Protein AF-A0A847VE58-F1 (afdb_monomer)

Mean predicted aligned error: 4.4 Å

Foldseek 3Di:
DFDFLVRVVVCCVVVVDDDPPDDCVQRDGGDGDDDDDPDDDDDPCVVDVDDDPPD

InterPro domains:
  IPR011962 dCTP deaminase [PF22769] (2-55)
  IPR036157 dUTPase-like superfamily [G3DSA:2.70.40.10] (1-55)
  IPR036157 dUTPase-like superfamily [SSF51283] (1-54)

Radius of gyration: 18.42 Å; Cα contacts (8 Å, |Δi|>4): 24; chains: 1; bounding box: 39×25×43 Å

Sequence (55 aa):
MILADRDIRRKLETGEISIEPFSEENLQPASYDLHLDKTILTFNTDKHSIIDVKK

Solvent-accessible surface area (backbone atoms only — not comparable to full-atom values): 3901 Å² total; per-residue (Å²): 139,82,55,40,40,72,53,49,52,52,30,45,76,72,61,79,40,87,66,86,88,73,58,75,90,37,57,37,74,61,51,69,68,81,79,87,72,94,79,79,90,77,84,65,63,92,83,41,96,73,89,73,91,85,118

Structure (mmCIF, N/CA/C/O backbone):
data_AF-A0A847VE58-F1
#
_entry.id   AF-A0A847VE58-F1
#
loop_
_atom_site.group_PDB
_atom_site.id
_atom_site.type_symbol
_atom_site.label_atom_id
_atom_site.label_alt_id
_atom_site.label_comp_id
_atom_site.label_asym_id
_atom_site.label_entity_id
_atom_site.label_seq_id
_atom_site.pdbx_PDB_ins_code
_atom_site.Cartn_x
_atom_site.Cartn_y
_atom_site.Cartn_z
_atom_site.occupancy
_atom_site.B_iso_or_equiv
_atom_site.auth_seq_id
_atom_site.auth_comp_id
_atom_site.auth_asym_id
_atom_site.auth_atom_id
_atom_site.pdbx_PDB_model_num
ATOM 1 N N . MET A 1 1 ? -8.233 16.795 3.541 1.00 83.19 1 MET A N 1
ATOM 2 C CA . MET A 1 1 ? -8.663 16.204 4.827 1.00 83.19 1 MET A CA 1
ATOM 3 C C . MET A 1 1 ? -7.916 14.890 4.993 1.00 83.19 1 MET A C 1
ATOM 5 O O . MET A 1 1 ? -7.861 14.153 4.019 1.00 83.19 1 MET A O 1
ATOM 9 N N . ILE A 1 2 ? -7.301 14.642 6.150 1.00 94.25 2 ILE A N 1
ATOM 10 C CA . ILE A 1 2 ? -6.572 13.398 6.464 1.00 94.25 2 ILE A CA 1
ATOM 11 C C . ILE A 1 2 ? -7.470 12.552 7.376 1.00 94.25 2 ILE A C 1
ATOM 13 O O . ILE A 1 2 ? -8.201 13.118 8.190 1.00 94.25 2 ILE A O 1
ATOM 17 N N . LEU A 1 3 ? -7.461 11.230 7.206 1.00 97.12 3 LEU A N 1
ATOM 18 C CA . LEU A 1 3 ? -8.230 10.308 8.043 1.00 97.12 3 LEU A CA 1
ATOM 19 C C . LEU A 1 3 ? -7.459 10.012 9.326 1.00 97.12 3 LEU A C 1
ATOM 21 O O . LEU A 1 3 ? -6.276 9.693 9.259 1.00 97.12 3 LEU A O 1
ATOM 25 N N . ALA A 1 4 ? -8.130 10.093 10.473 1.00 97.69 4 ALA A N 1
ATOM 26 C CA . ALA A 1 4 ? -7.581 9.556 11.711 1.00 97.69 4 ALA A CA 1
ATOM 27 C C . ALA A 1 4 ? -7.675 8.022 11.712 1.00 97.69 4 ALA A C 1
ATOM 29 O O . ALA A 1 4 ? -8.490 7.444 10.989 1.00 97.69 4 ALA A O 1
ATOM 30 N 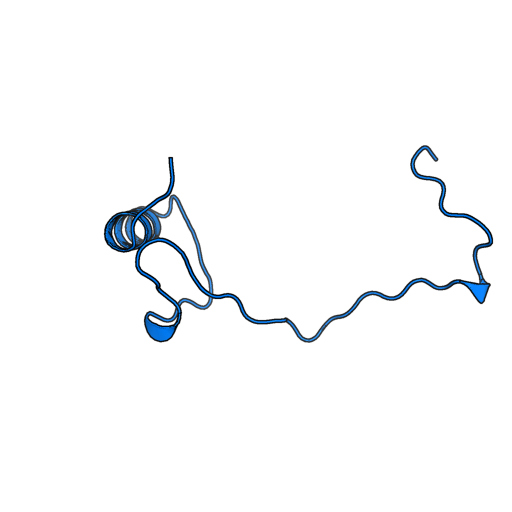N . ASP A 1 5 ? -6.901 7.369 12.568 1.00 97.06 5 ASP A N 1
ATOM 31 C CA . ASP A 1 5 ? -6.906 5.918 12.793 1.00 97.06 5 ASP A CA 1
ATOM 32 C C . ASP A 1 5 ? -8.326 5.316 12.907 1.00 97.06 5 ASP A C 1
ATOM 34 O O . ASP A 1 5 ? -8.656 4.337 12.240 1.00 97.06 5 ASP A O 1
ATOM 38 N N . ARG A 1 6 ? -9.222 5.948 13.676 1.00 96.81 6 ARG A N 1
ATOM 39 C CA . ARG A 1 6 ? -10.626 5.532 13.843 1.00 96.81 6 ARG A CA 1
ATOM 40 C C . ARG A 1 6 ? -11.421 5.575 12.540 1.00 96.81 6 ARG A C 1
ATOM 42 O O . ARG A 1 6 ? -12.300 4.746 12.322 1.00 96.81 6 ARG A O 1
ATOM 49 N N . ASP A 1 7 ? -11.131 6.555 11.689 1.00 97.81 7 ASP A N 1
ATOM 50 C CA . ASP A 1 7 ? -11.815 6.730 10.415 1.00 97.81 7 ASP A CA 1
ATOM 51 C C . ASP A 1 7 ? -11.274 5.727 9.393 1.00 97.81 7 ASP A C 1
ATOM 53 O O . ASP A 1 7 ? -12.057 5.200 8.605 1.00 97.81 7 ASP A O 1
ATOM 57 N N . ILE A 1 8 ? -9.972 5.415 9.450 1.00 97.12 8 ILE A N 1
ATOM 58 C CA . ILE A 1 8 ? -9.350 4.336 8.673 1.00 97.12 8 ILE A CA 1
ATOM 59 C C . ILE A 1 8 ? -10.000 2.993 9.037 1.00 97.12 8 ILE A C 1
ATOM 61 O O . ILE A 1 8 ? -10.486 2.312 8.137 1.00 97.12 8 ILE A O 1
ATOM 65 N N . ARG A 1 9 ? -10.115 2.653 10.334 1.00 96.56 9 ARG A N 1
ATOM 66 C CA . ARG A 1 9 ? -10.795 1.422 10.795 1.00 96.56 9 ARG A CA 1
ATOM 67 C C . ARG A 1 9 ? -12.226 1.327 10.277 1.00 96.56 9 ARG A C 1
ATOM 69 O O . ARG A 1 9 ? -12.585 0.343 9.641 1.00 96.56 9 ARG A O 1
ATOM 76 N N . ARG A 1 10 ? -13.024 2.386 10.462 1.00 97.62 10 ARG A N 1
ATOM 77 C CA . ARG A 1 10 ? -14.414 2.409 9.982 1.00 97.62 10 ARG A CA 1
ATOM 78 C C . ARG A 1 10 ? -14.497 2.175 8.473 1.00 97.62 10 ARG A C 1
ATOM 80 O O . ARG A 1 10 ? -15.375 1.459 8.015 1.00 97.62 10 ARG A O 1
ATOM 87 N N . LYS A 1 11 ? -13.605 2.784 7.688 1.00 97.38 11 LYS A N 1
ATOM 88 C CA . LYS A 1 11 ? -13.616 2.634 6.226 1.00 97.38 11 LYS A CA 1
ATOM 89 C C . LYS A 1 11 ? -13.151 1.258 5.749 1.00 97.38 11 LYS A C 1
ATOM 91 O O . LYS A 1 11 ? -13.603 0.823 4.690 1.00 97.38 11 LYS A O 1
ATOM 96 N N . LEU A 1 12 ? -12.288 0.587 6.515 1.00 96.56 12 LEU A N 1
ATOM 97 C CA . LEU A 1 12 ? -11.950 -0.823 6.303 1.00 96.56 12 LEU A CA 1
ATOM 98 C C . LEU A 1 12 ? -13.175 -1.712 6.557 1.00 96.56 12 LEU A C 1
ATOM 100 O O . LEU A 1 12 ? -13.501 -2.550 5.723 1.00 96.56 12 LEU A O 1
ATOM 104 N N . GLU A 1 13 ? -13.908 -1.478 7.651 1.00 95.94 13 GLU A N 1
ATOM 105 C CA . GLU A 1 13 ? -15.138 -2.217 7.980 1.00 95.94 13 GLU A CA 1
ATOM 106 C C . GLU A 1 13 ? -16.242 -2.031 6.929 1.00 95.94 13 GLU A C 1
ATOM 108 O O . GLU A 1 13 ? -16.936 -2.986 6.582 1.00 95.94 13 GLU A O 1
ATOM 113 N N . THR A 1 14 ? -16.408 -0.817 6.389 1.00 97.50 14 THR A N 1
ATOM 114 C CA . THR A 1 14 ? -17.392 -0.554 5.325 1.00 97.50 14 THR A CA 1
ATOM 115 C C . THR A 1 14 ? -16.930 -1.023 3.944 1.00 97.50 14 THR A C 1
ATOM 117 O O . THR A 1 14 ? -17.709 -0.935 2.996 1.00 97.50 14 THR A O 1
ATOM 120 N N . GLY A 1 15 ? -15.675 -1.463 3.796 1.00 96.50 15 GLY A N 1
ATOM 121 C CA . GLY A 1 15 ? -15.082 -1.852 2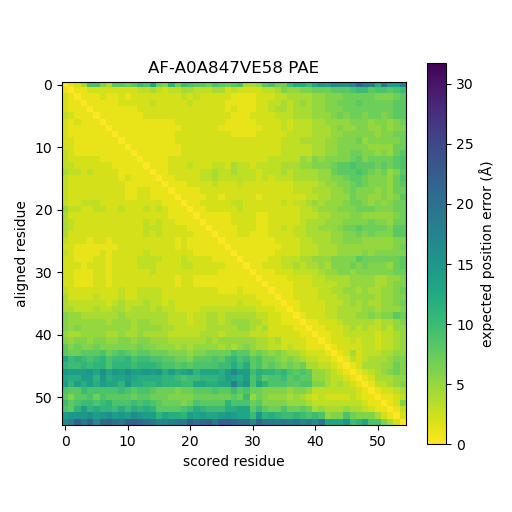.513 1.00 96.50 15 GLY A CA 1
ATOM 122 C C . GLY A 1 15 ? -14.833 -0.688 1.546 1.00 96.50 15 GLY A C 1
ATOM 123 O O . GLY A 1 15 ? -14.586 -0.915 0.365 1.00 96.50 15 GLY A O 1
ATOM 124 N N . GLU A 1 16 ? -14.897 0.560 2.022 1.00 97.50 16 GLU A N 1
ATOM 125 C CA . GLU A 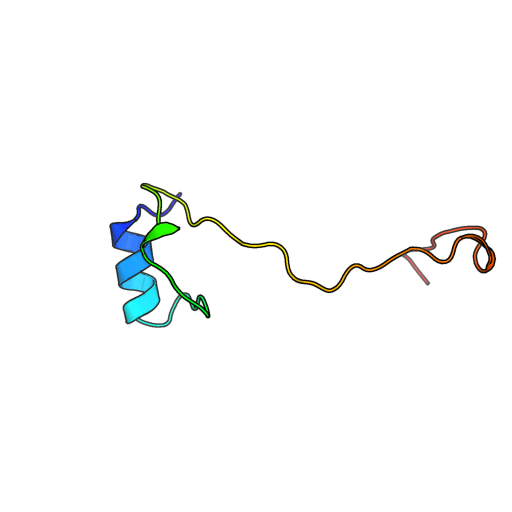1 16 ? -14.540 1.735 1.207 1.00 97.50 16 GLU A CA 1
ATOM 126 C C . GLU A 1 16 ? -13.021 1.787 0.971 1.00 97.50 16 GLU A C 1
ATOM 128 O O . GLU A 1 16 ? -12.555 2.272 -0.058 1.00 97.50 16 GLU A O 1
ATOM 133 N N . ILE A 1 17 ? -12.252 1.267 1.931 1.00 96.69 17 ILE A N 1
ATOM 134 C CA . ILE A 1 17 ? -10.810 1.052 1.841 1.00 96.69 17 ILE A CA 1
ATOM 135 C C . ILE A 1 17 ? -10.557 -0.445 2.025 1.00 96.69 17 ILE A C 1
ATOM 137 O O . ILE A 1 17 ? -11.187 -1.085 2.861 1.00 96.69 17 ILE A O 1
ATOM 141 N N . SER A 1 18 ? -9.612 -0.994 1.265 1.00 97.19 18 SER A N 1
ATOM 142 C CA . SER A 1 18 ? -9.116 -2.357 1.447 1.00 97.19 18 SER A CA 1
ATOM 143 C C . SER A 1 18 ? -7.601 -2.318 1.610 1.00 97.19 18 SER A C 1
ATOM 145 O O . SER A 1 18 ? -6.905 -1.647 0.847 1.00 97.19 18 SER A O 1
ATOM 147 N N . ILE A 1 19 ? -7.107 -3.009 2.635 1.00 96.88 19 ILE A N 1
ATOM 148 C CA . ILE A 1 19 ? -5.686 -3.222 2.896 1.00 96.88 19 ILE A CA 1
ATOM 149 C C . ILE A 1 19 ? -5.530 -4.713 3.157 1.00 96.88 19 ILE A C 1
ATOM 151 O O . ILE A 1 19 ? -6.110 -5.235 4.108 1.00 96.88 19 ILE A O 1
ATOM 155 N N . GLU A 1 20 ? -4.762 -5.395 2.315 1.00 95.75 20 GLU A N 1
ATOM 156 C CA . GLU A 1 20 ? -4.527 -6.826 2.455 1.00 95.75 20 GLU A CA 1
ATOM 157 C C . GLU A 1 20 ? -3.053 -7.158 2.177 1.00 95.75 20 GLU A C 1
ATOM 159 O O . GLU A 1 20 ? -2.564 -6.877 1.079 1.00 95.75 20 GLU A O 1
ATOM 164 N N . PRO A 1 21 ? -2.329 -7.739 3.153 1.00 95.75 21 PRO A N 1
ATOM 165 C CA . PRO A 1 21 ? -2.756 -8.036 4.528 1.00 95.75 21 PRO A CA 1
ATOM 166 C C . PRO A 1 21 ? -2.857 -6.779 5.417 1.00 95.75 21 PRO A C 1
ATOM 168 O O . PRO A 1 21 ? -2.018 -5.880 5.339 1.00 95.75 21 PRO A O 1
ATOM 171 N N . PHE A 1 22 ? -3.853 -6.741 6.308 1.00 96.56 22 PHE A N 1
ATOM 172 C CA . PHE A 1 22 ? -3.964 -5.722 7.360 1.00 96.56 22 PHE A CA 1
ATOM 173 C C . PHE A 1 22 ? -3.320 -6.206 8.668 1.00 96.56 22 PHE A C 1
ATOM 175 O O . PHE A 1 22 ? -3.526 -7.344 9.088 1.00 96.56 22 PHE A O 1
ATOM 182 N N . SER A 1 23 ? -2.569 -5.330 9.331 1.00 97.12 23 SER A N 1
ATOM 183 C CA . SER A 1 23 ? -2.030 -5.517 10.677 1.00 97.12 23 SER A CA 1
ATOM 184 C C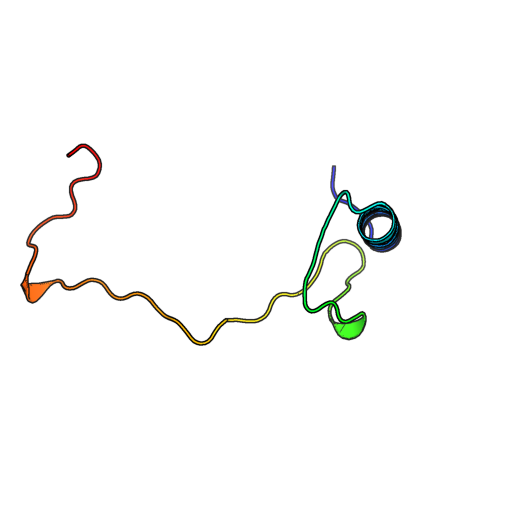 . SER A 1 23 ? -2.161 -4.209 11.454 1.00 97.12 23 SER A C 1
ATOM 186 O O . SER A 1 23 ? -1.682 -3.163 11.015 1.00 97.12 23 SER A O 1
ATOM 188 N N . GLU A 1 24 ? -2.786 -4.286 12.630 1.00 96.19 24 GLU A N 1
ATOM 189 C CA . GLU A 1 24 ? -3.009 -3.140 13.522 1.00 96.19 24 GLU A CA 1
ATOM 190 C C . GLU A 1 24 ? -1.688 -2.490 13.976 1.00 96.19 24 GLU A C 1
ATOM 192 O O . GLU A 1 24 ? -1.661 -1.308 14.292 1.00 96.19 24 GLU A O 1
ATOM 197 N N . GLU A 1 25 ? -0.575 -3.229 13.948 1.00 97.75 25 GLU A N 1
ATOM 198 C CA . GLU A 1 25 ? 0.763 -2.745 14.319 1.00 97.75 25 GLU A CA 1
ATOM 199 C C . GLU A 1 25 ? 1.257 -1.607 13.413 1.00 97.75 25 GLU A C 1
ATOM 201 O O . GLU A 1 25 ? 2.052 -0.772 13.838 1.00 97.75 25 GLU A O 1
ATOM 206 N N . ASN A 1 26 ? 0.770 -1.572 12.169 1.00 97.81 26 ASN A N 1
ATOM 207 C CA . ASN A 1 26 ? 1.119 -0.555 11.179 1.00 97.81 26 ASN A CA 1
ATOM 208 C C . ASN A 1 26 ? 0.138 0.623 11.180 1.00 97.81 26 ASN A C 1
ATOM 210 O O . ASN A 1 26 ? 0.337 1.581 10.433 1.00 97.81 26 ASN A O 1
ATOM 214 N N . LEU A 1 27 ? -0.944 0.562 11.965 1.00 97.81 27 LEU A N 1
ATOM 215 C CA . LEU A 1 27 ? -1.919 1.641 12.030 1.00 97.81 27 LEU A CA 1
ATOM 216 C C . LEU A 1 27 ? -1.411 2.754 12.953 1.00 97.81 27 LEU A C 1
ATOM 218 O O . LEU A 1 27 ? -1.224 2.566 14.152 1.00 97.81 27 LEU A O 1
ATOM 222 N N . GLN A 1 28 ? -1.249 3.946 12.386 1.00 97.62 28 GLN A N 1
ATOM 223 C CA . GLN A 1 28 ? -0.778 5.145 13.075 1.00 97.62 28 GLN A CA 1
ATOM 224 C C . GLN A 1 28 ? -1.931 6.151 13.250 1.00 97.62 28 GLN A C 1
ATOM 226 O O . GLN A 1 28 ? -2.968 6.020 12.595 1.00 97.62 28 GLN A O 1
ATOM 231 N N . PRO A 1 29 ? -1.777 7.216 14.067 1.00 97.81 29 PRO A N 1
ATOM 232 C CA . PRO A 1 29 ? -2.866 8.153 14.372 1.00 97.81 29 PRO A CA 1
ATOM 233 C C . PRO A 1 29 ? -3.555 8.785 13.156 1.00 97.81 29 PRO A C 1
ATOM 235 O O . PRO A 1 29 ? -4.720 9.170 13.247 1.00 97.81 29 PRO A O 1
ATOM 238 N N . ALA A 1 30 ? -2.845 8.919 12.034 1.00 97.50 30 ALA A N 1
ATOM 239 C CA . ALA A 1 30 ? -3.373 9.489 10.796 1.00 97.50 30 ALA A CA 1
ATOM 240 C C . ALA A 1 30 ? -2.709 8.912 9.526 1.00 97.50 30 ALA A C 1
ATOM 242 O O . ALA A 1 30 ? -2.622 9.588 8.498 1.00 97.50 30 ALA A O 1
ATOM 243 N N . SER A 1 31 ? -2.185 7.688 9.608 1.00 97.31 31 SER A N 1
ATOM 244 C CA . SER A 1 31 ? -1.518 6.992 8.501 1.00 97.31 31 SER A CA 1
ATOM 245 C C . SER A 1 31 ? -1.520 5.478 8.720 1.00 97.31 31 SER A C 1
ATOM 247 O O . SER A 1 31 ? -1.954 4.991 9.761 1.00 97.31 31 SER A O 1
ATOM 249 N N . TYR A 1 32 ? -1.047 4.733 7.725 1.00 98.06 32 TYR A N 1
ATOM 250 C CA . TYR A 1 32 ? -0.825 3.297 7.825 1.00 98.06 32 TYR A CA 1
ATOM 251 C C . TYR A 1 32 ? 0.511 2.961 7.157 1.00 98.06 32 TYR A C 1
ATOM 253 O O . TYR A 1 32 ? 0.736 3.369 6.013 1.00 98.06 32 TYR A O 1
ATOM 261 N N . ASP A 1 33 ? 1.395 2.269 7.867 1.00 98.25 33 ASP A N 1
ATOM 262 C CA . ASP A 1 33 ? 2.729 1.927 7.375 1.00 98.25 33 ASP A CA 1
ATOM 263 C C . ASP A 1 33 ? 2.664 0.777 6.355 1.00 98.25 33 ASP A C 1
ATOM 265 O O . ASP A 1 33 ? 1.923 -0.195 6.516 1.00 98.25 33 ASP A O 1
ATOM 269 N N . LEU A 1 34 ? 3.435 0.890 5.268 1.00 97.38 34 LEU A N 1
ATOM 270 C CA . LEU A 1 34 ? 3.472 -0.100 4.188 1.00 97.38 34 LEU A CA 1
ATOM 271 C C . LEU A 1 34 ? 4.813 -0.830 4.142 1.00 97.38 34 LEU A C 1
ATOM 273 O O . LEU A 1 34 ? 5.857 -0.281 4.493 1.00 97.38 34 LEU A O 1
ATOM 277 N N . HIS A 1 35 ? 4.777 -2.056 3.626 1.00 95.94 35 HIS A N 1
ATOM 278 C CA . HIS A 1 35 ? 5.958 -2.887 3.423 1.00 95.94 35 HIS A CA 1
ATOM 279 C C . HIS A 1 35 ? 6.391 -2.875 1.956 1.00 95.94 35 HIS A C 1
ATOM 281 O O . HIS A 1 35 ? 5.560 -2.818 1.049 1.00 95.94 35 HIS A O 1
ATOM 287 N N . LEU A 1 36 ? 7.701 -2.963 1.725 1.00 96.94 36 LEU A N 1
ATOM 288 C CA . LEU A 1 36 ? 8.254 -3.151 0.389 1.00 96.94 36 LEU A CA 1
ATOM 289 C C . LEU A 1 36 ? 8.003 -4.590 -0.081 1.00 96.94 36 LEU A C 1
ATOM 291 O O . LEU A 1 36 ? 8.295 -5.539 0.647 1.00 96.94 36 LEU A O 1
ATOM 295 N N . ASP A 1 37 ? 7.504 -4.747 -1.305 1.00 95.94 37 ASP A N 1
ATOM 296 C CA . ASP A 1 37 ? 7.363 -6.062 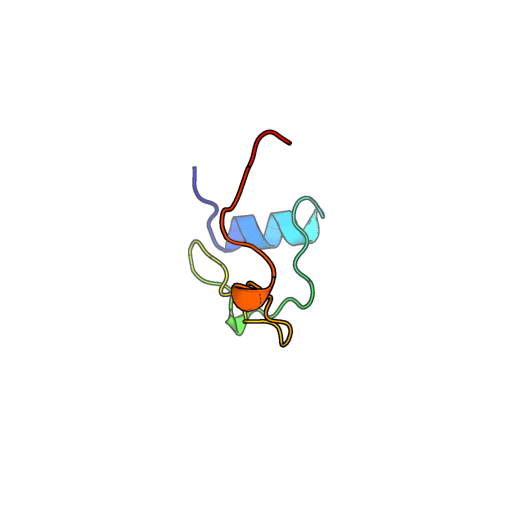-1.931 1.00 95.94 37 ASP A CA 1
ATOM 297 C C . ASP A 1 37 ? 8.694 -6.542 -2.548 1.00 95.94 37 ASP A C 1
ATOM 299 O O . ASP A 1 37 ? 9.638 -5.780 -2.757 1.00 95.94 37 ASP A O 1
ATOM 303 N N . LYS A 1 38 ? 8.783 -7.833 -2.860 1.00 97.12 38 LYS A N 1
ATOM 304 C CA . LYS A 1 38 ? 9.999 -8.491 -3.359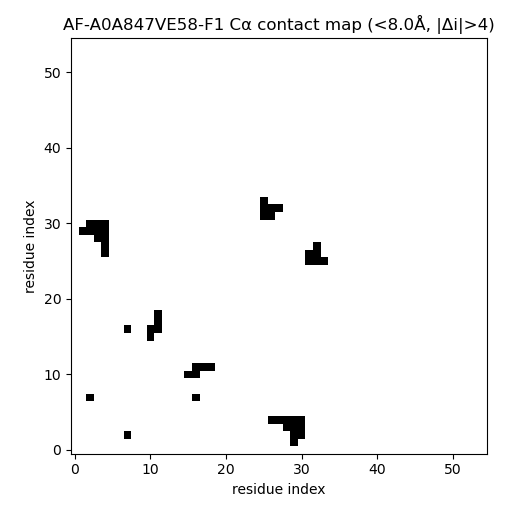 1.00 97.12 38 LYS A CA 1
ATOM 305 C C . LYS A 1 38 ? 10.370 -8.136 -4.801 1.00 97.12 38 LYS A C 1
ATOM 307 O O . LYS A 1 38 ? 11.488 -8.424 -5.228 1.00 97.12 38 LYS A O 1
ATOM 312 N N . THR A 1 39 ? 9.437 -7.598 -5.584 1.00 97.81 39 THR A N 1
ATOM 313 C CA . THR A 1 39 ? 9.647 -7.337 -7.011 1.00 97.81 39 THR A CA 1
ATOM 314 C C . THR A 1 39 ? 10.134 -5.913 -7.234 1.00 97.81 39 THR A C 1
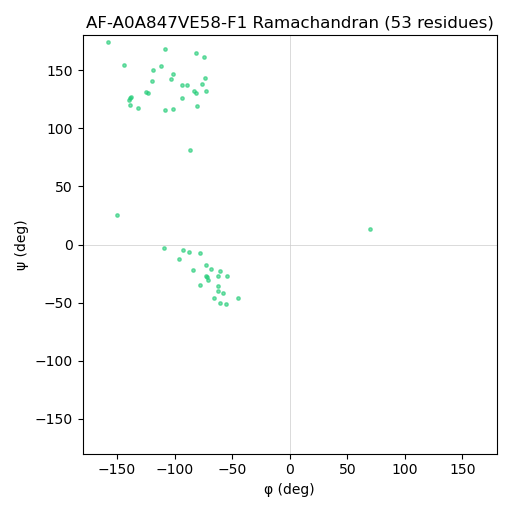ATOM 316 O O . THR A 1 39 ? 9.487 -4.949 -6.841 1.00 97.81 39 THR A O 1
ATOM 319 N N . ILE A 1 40 ? 11.260 -5.787 -7.933 1.00 96.25 40 ILE A N 1
ATOM 320 C CA . ILE A 1 40 ? 11.855 -4.504 -8.307 1.00 96.25 40 ILE A CA 1
ATOM 321 C C . ILE A 1 40 ? 11.993 -4.474 -9.827 1.00 96.25 40 ILE A C 1
ATOM 323 O O . ILE A 1 40 ? 12.517 -5.412 -10.429 1.00 96.25 40 ILE A O 1
ATOM 327 N N . LEU A 1 41 ? 11.519 -3.395 -10.448 1.00 94.69 41 LEU A N 1
ATOM 328 C CA . LEU A 1 41 ? 11.713 -3.150 -11.874 1.00 94.69 41 LEU A CA 1
ATOM 329 C C . LEU A 1 41 ? 13.016 -2.382 -12.096 1.00 94.69 41 LEU A C 1
ATOM 331 O O . LEU A 1 41 ? 13.316 -1.426 -11.381 1.00 94.69 41 LEU A O 1
ATOM 335 N N . THR A 1 42 ? 13.773 -2.790 -13.110 1.00 93.31 42 THR A N 1
ATOM 336 C CA . THR A 1 42 ? 15.012 -2.130 -13.525 1.00 93.31 42 THR A CA 1
ATOM 337 C C . THR A 1 42 ? 14.886 -1.616 -14.954 1.00 93.31 42 THR A C 1
ATOM 339 O O . THR A 1 42 ? 14.166 -2.179 -15.782 1.00 93.31 42 THR A O 1
ATOM 342 N N . PHE A 1 43 ? 15.597 -0.534 -15.261 1.00 92.69 43 PHE A N 1
ATOM 343 C CA . PHE A 1 43 ? 15.723 -0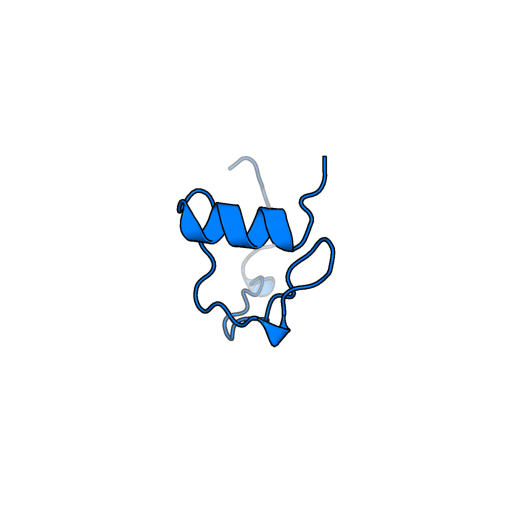.051 -16.632 1.00 92.69 43 PHE A CA 1
ATOM 344 C C . PHE A 1 43 ? 16.797 -0.857 -17.360 1.00 92.69 43 PHE A C 1
ATOM 346 O O . PHE A 1 43 ? 17.917 -0.988 -16.871 1.00 92.69 43 PHE A O 1
ATOM 353 N N . ASN A 1 44 ? 16.480 -1.363 -18.553 1.00 89.88 44 ASN A N 1
ATOM 354 C CA . ASN A 1 44 ? 17.480 -1.962 -19.432 1.00 89.88 44 ASN A CA 1
ATOM 355 C C . ASN A 1 44 ? 18.134 -0.873 -20.294 1.00 89.88 44 ASN A C 1
ATOM 357 O O . ASN A 1 44 ? 17.739 -0.645 -21.439 1.00 89.88 44 ASN A O 1
ATOM 361 N N . THR A 1 45 ? 19.107 -0.177 -19.713 1.00 89.44 45 THR A N 1
ATOM 362 C CA . THR A 1 45 ? 19.801 0.957 -20.343 1.00 89.44 45 THR A CA 1
ATOM 363 C C . THR A 1 45 ? 20.683 0.549 -21.518 1.00 89.44 45 THR A C 1
ATOM 365 O O . THR A 1 45 ? 20.953 1.370 -22.387 1.00 89.44 45 THR A O 1
ATOM 368 N N . ASP A 1 46 ? 21.086 -0.720 -21.597 1.00 90.06 46 ASP A N 1
ATOM 369 C CA . ASP A 1 46 ? 21.907 -1.217 -22.707 1.00 90.06 46 ASP A CA 1
ATOM 370 C C . ASP A 1 46 ? 21.103 -1.331 -24.008 1.00 90.06 46 ASP A C 1
ATOM 372 O O . ASP A 1 46 ? 21.651 -1.239 -25.106 1.00 90.06 46 ASP A O 1
ATOM 376 N N . LYS A 1 47 ? 19.785 -1.534 -23.900 1.00 85.44 47 LYS A N 1
ATOM 377 C CA . LYS A 1 47 ? 18.889 -1.736 -25.048 1.00 85.44 47 LYS A CA 1
ATOM 378 C C . LYS A 1 47 ? 18.182 -0.467 -25.516 1.00 85.44 47 LYS A C 1
ATOM 380 O O . LYS A 1 47 ? 17.594 -0.475 -26.597 1.00 85.44 47 LYS A O 1
ATOM 385 N N . HIS A 1 48 ? 18.222 0.609 -24.731 1.00 83.75 48 HIS A N 1
ATOM 386 C CA . HIS A 1 48 ? 17.495 1.843 -25.015 1.00 83.75 48 HIS A CA 1
ATOM 387 C C . HIS A 1 48 ? 18.343 3.069 -24.685 1.00 83.75 48 HIS A C 1
ATOM 389 O O . HIS A 1 48 ? 18.774 3.249 -23.552 1.00 83.75 48 HIS A O 1
ATOM 395 N N . SER A 1 49 ? 18.532 3.944 -25.673 1.00 89.00 49 SER A N 1
ATOM 396 C CA . SER A 1 49 ? 19.308 5.180 -25.521 1.00 89.00 49 SER A CA 1
ATOM 397 C C . SER A 1 49 ? 18.507 6.342 -24.932 1.00 89.00 49 SER A C 1
ATOM 399 O O . SER A 1 49 ? 19.097 7.274 -24.392 1.00 89.00 49 SER A O 1
ATOM 401 N N . ILE A 1 50 ? 17.175 6.306 -25.042 1.00 90.88 50 ILE A N 1
ATOM 402 C CA . ILE A 1 50 ? 16.263 7.341 -24.544 1.00 90.88 50 ILE A CA 1
ATOM 403 C C . ILE A 1 50 ? 14.969 6.717 -24.014 1.00 90.88 50 ILE A C 1
ATOM 405 O O . ILE A 1 50 ? 14.550 5.651 -24.467 1.00 90.88 50 ILE A O 1
ATOM 409 N N . ILE A 1 51 ? 14.315 7.422 -23.091 1.00 91.94 51 ILE A N 1
ATOM 410 C CA . ILE A 1 51 ? 12.949 7.133 -22.645 1.00 91.94 51 ILE A CA 1
ATOM 411 C C . ILE A 1 51 ? 12.022 8.127 -23.354 1.00 91.94 51 ILE A C 1
ATOM 413 O O . ILE A 1 51 ? 12.139 9.332 -23.141 1.00 91.94 51 ILE A O 1
ATOM 417 N N . ASP A 1 52 ? 11.115 7.630 -24.197 1.00 90.62 52 ASP A N 1
ATOM 418 C CA . ASP A 1 52 ? 10.090 8.434 -24.874 1.00 90.62 52 ASP A CA 1
ATOM 419 C C . ASP A 1 52 ? 8.714 8.132 -24.269 1.00 90.62 52 ASP A C 1
ATOM 421 O O . ASP A 1 52 ? 8.230 7.006 -24.344 1.00 90.62 52 ASP A O 1
ATOM 425 N N . VAL A 1 53 ? 8.099 9.140 -23.649 1.00 92.56 53 VAL A N 1
ATOM 426 C CA . VAL A 1 53 ? 6.807 9.023 -22.952 1.00 92.56 53 VAL A CA 1
ATOM 427 C C . VAL A 1 53 ? 5.592 9.232 -23.864 1.00 92.56 53 VAL A C 1
ATOM 429 O O . VAL A 1 53 ? 4.465 9.102 -23.394 1.00 92.56 53 VAL A O 1
ATOM 432 N N . LYS A 1 54 ? 5.790 9.619 -25.135 1.00 89.44 54 LYS A N 1
ATOM 433 C CA . LYS A 1 54 ? 4.706 9.957 -26.081 1.00 89.44 54 LYS A CA 1
ATOM 434 C C . LYS A 1 54 ? 4.500 8.932 -27.197 1.00 89.44 54 LYS A C 1
ATOM 436 O O . LYS A 1 54 ? 3.619 9.143 -28.031 1.00 89.44 54 LYS A O 1
ATOM 441 N N . LYS A 1 55 ? 5.331 7.897 -27.253 1.00 56.88 55 LYS A N 1
ATOM 442 C CA . LYS A 1 55 ? 5.258 6.865 -28.286 1.00 56.88 55 LYS A CA 1
ATOM 443 C C . LYS A 1 55 ? 4.201 5.811 -27.986 1.00 56.88 55 LYS A C 1
ATOM 445 O O . LYS A 1 55 ? 4.001 5.509 -26.790 1.00 56.88 55 LYS A O 1
#

pLDDT: mean 94.3, std 6.29, range [56.88, 98.25]

Secondary structure (DSSP, 8-state):
-PPPHHHHHHHHHTTSS--SS--GGGEETTEE--PPPS------TTT-S---S--

Nearest PDB structures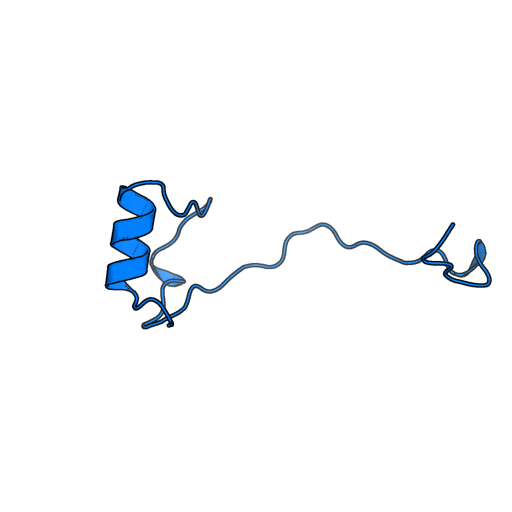 (foldseek):
  2qlp-assembly2_E  TM=9.622E-01  e=2.349E-02  Mycobacterium tuberculosis H37Rv
  4xjc-assembly2_D  TM=9.077E-01  e=6.408E-02  Halalkalibacterium halodurans C-125

Organism: NCBI:txid2099670